Protein AF-A0A453F0S1-F1 (afdb_monomer_lite)

InterPro domains:
  IPR001623 DnaJ domain [PF00226] (11-80)
  IPR001623 DnaJ domain [PR00625] (13-31)
  IPR001623 DnaJ domain [PR00625] (31-46)
  IPR001623 DnaJ domain [PR00625] (55-75)
  IPR001623 DnaJ domain [PS50076] (11-83)
  IPR001623 DnaJ domain [SM00271] (10-75)
  IPR001623 DnaJ domain [cd06257] (12-72)
  IPR018253 DnaJ domain, conserved site [PS00636] (60-79)
  IPR036869 Chaperone J-domain superfamily [G3DSA:1.10.287.110] (3-97)
  IPR036869 Chaperone J-domain superfamily [SSF46565] (7-84)

pLDDT: mean 74.43, std 15.12, range [38.22, 90.25]

Structure (mmCIF, N/CA/C/O backbone):
data_AF-A0A453F0S1-F1
#
_entry.id   AF-A0A453F0S1-F1
#
loop_
_atom_site.group_PDB
_atom_site.id
_atom_site.type_symbol
_atom_site.label_atom_id
_atom_site.label_alt_id
_atom_site.label_comp_id
_atom_site.label_asym_id
_atom_site.label_entity_id
_atom_site.label_seq_id
_atom_site.pdbx_PDB_ins_code
_atom_site.Cartn_x
_atom_site.Cartn_y
_atom_site.Cartn_z
_atom_site.occupancy
_atom_site.B_iso_or_equiv
_atom_site.auth_seq_id
_atom_site.auth_comp_id
_atom_site.auth_asym_id
_atom_site.auth_atom_id
_atom_site.pdbx_PDB_model_num
ATOM 1 N N . MET A 1 1 ? -15.049 9.211 15.234 1.00 39.53 1 MET A N 1
ATOM 2 C CA . MET A 1 1 ? -14.792 8.687 13.874 1.00 39.53 1 MET A CA 1
ATOM 3 C C . MET A 1 1 ? -13.849 9.674 13.212 1.00 39.53 1 MET A C 1
ATOM 5 O O . MET A 1 1 ? -14.196 10.845 13.156 1.00 39.53 1 MET A O 1
ATOM 9 N N . GLN A 1 2 ? -12.615 9.256 12.922 1.00 42.06 2 GLN A N 1
ATOM 10 C CA . GLN A 1 2 ? -11.502 10.167 12.619 1.00 42.06 2 GLN A CA 1
ATOM 11 C C . GLN A 1 2 ? -11.765 11.003 11.343 1.00 42.06 2 GLN A C 1
ATOM 13 O O . GLN A 1 2 ? -12.355 10.473 10.400 1.00 42.06 2 GLN A O 1
ATOM 18 N N . PRO A 1 3 ? -11.393 12.301 11.326 1.00 41.16 3 PRO A N 1
ATOM 19 C CA . PRO A 1 3 ? -11.651 13.218 10.214 1.00 41.16 3 PRO A CA 1
ATOM 20 C C . PRO A 1 3 ? -10.745 12.943 8.995 1.00 41.16 3 PRO A C 1
ATOM 22 O O . PRO A 1 3 ? -9.738 12.247 9.123 1.00 41.16 3 PRO A O 1
ATOM 25 N N . PRO A 1 4 ? -11.090 13.485 7.807 1.00 44.75 4 PRO A N 1
ATOM 26 C CA . PRO A 1 4 ? -10.371 13.244 6.557 1.00 44.75 4 PRO A CA 1
ATOM 27 C C . PRO A 1 4 ? -9.008 13.947 6.563 1.00 44.75 4 PRO A C 1
ATOM 29 O O . PRO A 1 4 ? -8.878 15.102 6.154 1.00 44.75 4 PRO A O 1
ATOM 32 N N . SER A 1 5 ? -7.982 13.246 7.035 1.00 49.41 5 SER A N 1
ATOM 33 C CA . SER A 1 5 ? -6.597 13.678 6.880 1.00 49.41 5 SER A CA 1
ATOM 34 C C . SER A 1 5 ? -6.228 13.580 5.407 1.00 49.41 5 SER A C 1
ATOM 36 O O . SER A 1 5 ? -6.287 12.516 4.794 1.00 49.41 5 SER A O 1
ATOM 38 N N . GLN A 1 6 ? -5.930 14.741 4.835 1.00 47.38 6 GLN A N 1
ATOM 39 C CA . GLN A 1 6 ? -5.566 14.946 3.442 1.00 47.38 6 GLN A CA 1
ATOM 40 C C . GLN A 1 6 ? -4.592 13.868 2.961 1.00 47.38 6 GLN A C 1
ATOM 42 O O . GLN A 1 6 ? -3.507 13.701 3.514 1.00 47.38 6 GLN A O 1
ATOM 47 N N . TYR A 1 7 ? -5.002 13.157 1.912 1.00 50.62 7 TYR A N 1
ATOM 48 C CA . TYR A 1 7 ? -4.199 12.156 1.229 1.00 50.62 7 TYR A CA 1
ATOM 49 C C . TYR A 1 7 ? -2.897 12.769 0.738 1.00 50.62 7 TYR A C 1
ATOM 51 O O . TYR A 1 7 ? -2.856 13.413 -0.311 1.00 50.62 7 TYR A O 1
ATOM 59 N N . HIS A 1 8 ? -1.819 12.556 1.486 1.00 58.81 8 HIS A N 1
ATOM 60 C CA . HIS A 1 8 ? -0.497 12.850 0.973 1.00 58.81 8 HIS A CA 1
ATOM 61 C C . HIS A 1 8 ? -0.248 11.895 -0.193 1.00 58.81 8 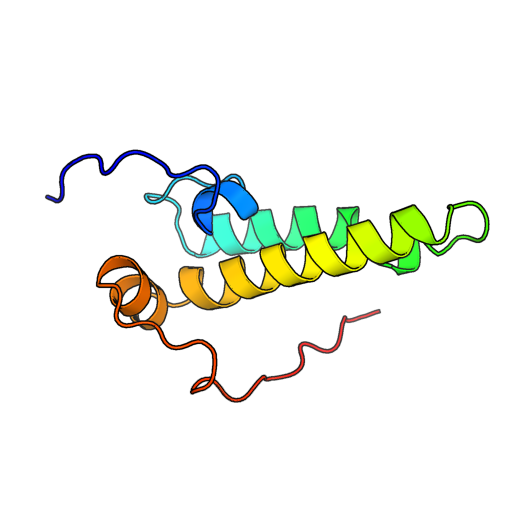HIS A C 1
ATOM 63 O O . HIS A 1 8 ? -0.409 10.682 -0.036 1.00 58.81 8 HIS A O 1
ATOM 69 N N . GLN A 1 9 ? 0.160 12.419 -1.351 1.00 55.19 9 GLN A N 1
ATOM 70 C CA . GLN A 1 9 ? 0.491 11.599 -2.526 1.00 55.19 9 GLN A CA 1
ATOM 71 C C . GLN A 1 9 ? 1.600 10.562 -2.242 1.00 55.19 9 GLN A C 1
ATOM 73 O O . GLN A 1 9 ? 1.769 9.624 -3.014 1.00 55.19 9 GLN A O 1
ATOM 78 N N . SER A 1 10 ? 2.301 10.696 -1.111 1.00 59.25 10 SER A N 1
ATOM 79 C CA . SER A 1 10 ? 3.320 9.770 -0.601 1.00 59.25 10 SER A CA 1
ATOM 80 C C . SER A 1 10 ? 2.796 8.716 0.389 1.00 59.25 10 SER A C 1
ATOM 82 O O . SER A 1 10 ? 3.597 7.988 0.965 1.00 59.25 10 SER A O 1
ATOM 84 N N . SER A 1 11 ? 1.485 8.632 0.633 1.00 81.12 11 SER A N 1
ATOM 85 C CA . SER A 1 11 ? 0.921 7.656 1.580 1.00 81.12 11 SER A CA 1
ATOM 86 C C . SER A 1 11 ? 0.922 6.248 0.982 1.00 81.12 11 SER A C 1
ATOM 88 O O . SER A 1 11 ? 0.638 6.086 -0.206 1.00 81.12 11 SER A O 1
ATOM 90 N N . TYR A 1 12 ? 1.115 5.214 1.804 1.00 85.00 12 TYR A N 1
ATOM 91 C CA . TYR A 1 12 ? 1.030 3.811 1.369 1.00 85.00 12 TYR A CA 1
ATOM 92 C C . TYR A 1 12 ? -0.293 3.475 0.656 1.00 85.00 12 TYR A C 1
ATOM 94 O O . TYR A 1 12 ? -0.311 2.748 -0.338 1.00 85.00 12 TYR A O 1
ATOM 102 N N . TYR A 1 13 ? -1.395 4.100 1.079 1.00 86.88 13 TYR A N 1
ATOM 103 C CA . TYR A 1 13 ? -2.696 3.984 0.415 1.00 86.88 13 TYR A CA 1
ATOM 104 C C . TYR A 1 13 ? -2.659 4.487 -1.036 1.00 86.88 13 TYR A C 1
ATOM 106 O O . TYR A 1 13 ? -3.195 3.839 -1.933 1.00 86.88 13 TYR A O 1
ATOM 114 N N . ALA A 1 14 ? -1.976 5.609 -1.289 1.00 85.75 14 ALA A N 1
ATOM 115 C CA . ALA A 1 14 ? -1.820 6.171 -2.629 1.00 85.75 14 ALA A CA 1
ATOM 116 C C . ALA A 1 14 ? -0.899 5.306 -3.505 1.00 85.75 14 ALA A C 1
ATOM 118 O O . ALA A 1 14 ? -1.169 5.151 -4.694 1.00 85.75 14 ALA A O 1
ATOM 119 N N . VAL A 1 15 ? 0.133 4.687 -2.917 1.00 87.38 15 VAL A N 1
ATOM 120 C CA . VAL A 1 15 ? 1.030 3.751 -3.617 1.00 87.38 15 VAL A CA 1
ATOM 121 C C . VAL A 1 15 ? 0.271 2.523 -4.125 1.00 87.38 15 VAL A C 1
ATOM 123 O O . VAL A 1 15 ? 0.448 2.121 -5.275 1.00 87.38 15 VAL A O 1
ATOM 126 N N . LEU A 1 16 ? -0.603 1.948 -3.294 1.00 85.81 16 LEU A N 1
ATOM 127 C CA . LEU A 1 16 ? -1.469 0.836 -3.694 1.00 85.81 16 LEU A CA 1
ATOM 128 C C . LEU A 1 16 ? -2.675 1.283 -4.535 1.00 85.81 16 LEU A C 1
ATOM 130 O O . LEU A 1 16 ? -3.343 0.446 -5.141 1.00 85.81 16 LEU A O 1
ATOM 134 N N . GLY A 1 17 ? -2.969 2.584 -4.577 1.00 86.50 17 GLY A N 1
ATOM 135 C CA . GLY A 1 17 ? -4.161 3.125 -5.228 1.00 86.50 17 GLY A CA 1
ATOM 136 C C . GLY A 1 17 ? -5.459 2.687 -4.544 1.00 86.50 17 GLY A C 1
ATOM 137 O O . GLY A 1 17 ? -6.467 2.475 -5.216 1.00 86.50 17 GLY A O 1
ATOM 138 N N . VAL A 1 18 ? -5.427 2.509 -3.222 1.00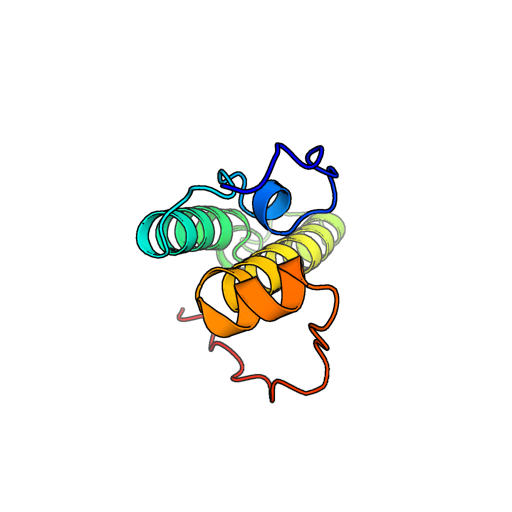 87.19 18 VAL A N 1
ATOM 139 C CA . VAL A 1 18 ? -6.569 2.073 -2.406 1.00 87.19 18 VAL A CA 1
ATOM 140 C C . VAL A 1 18 ? -7.035 3.187 -1.478 1.00 87.19 18 VAL A C 1
ATOM 142 O O . VAL A 1 18 ? -6.281 4.087 -1.117 1.00 87.19 18 VAL A O 1
ATOM 145 N N . HIS A 1 19 ? -8.299 3.119 -1.067 1.00 82.38 19 HIS A N 1
ATOM 146 C CA . HIS A 1 19 ? -8.831 4.018 -0.048 1.00 82.38 19 HIS A CA 1
ATOM 147 C C . HIS A 1 19 ? -8.263 3.626 1.335 1.00 82.38 19 HIS A C 1
ATOM 149 O O . HIS A 1 19 ? -8.092 2.443 1.604 1.00 82.38 19 HIS A O 1
ATOM 155 N N . PRO A 1 20 ? -8.062 4.540 2.292 1.00 78.06 20 PRO A N 1
ATOM 156 C CA . PRO A 1 20 ? -7.780 4.216 3.693 1.00 78.06 20 PRO A CA 1
ATOM 157 C C . PRO A 1 20 ? -9.032 3.723 4.422 1.00 78.06 20 PRO A C 1
ATOM 159 O O . PRO A 1 20 ? -9.062 3.588 5.629 1.00 78.06 20 PRO A O 1
ATOM 162 N N . GLY A 1 21 ? -10.126 3.485 3.718 1.00 77.81 21 GLY A N 1
ATOM 163 C CA . GLY A 1 21 ? -11.229 2.671 4.221 1.00 77.81 21 GLY A CA 1
ATOM 164 C C . GLY A 1 21 ? -11.167 1.253 3.671 1.00 77.81 21 GLY A C 1
ATOM 165 O O . GLY A 1 21 ? -12.045 0.463 3.989 1.00 77.81 21 GLY A O 1
ATOM 166 N N . ALA A 1 22 ? -10.182 0.954 2.815 1.00 85.06 22 ALA A N 1
ATOM 167 C CA . ALA A 1 22 ? -10.093 -0.320 2.135 1.00 85.06 22 ALA A CA 1
ATOM 168 C C . ALA A 1 22 ? -9.841 -1.437 3.142 1.00 85.06 22 ALA A C 1
ATOM 170 O O . ALA A 1 22 ? -9.078 -1.294 4.106 1.00 85.06 22 ALA A O 1
ATOM 171 N N . SER A 1 23 ? -10.497 -2.558 2.879 1.00 86.50 23 SER A N 1
ATOM 172 C CA . SER A 1 23 ? -10.324 -3.778 3.652 1.00 86.50 23 SER A CA 1
ATOM 173 C C . SER A 1 23 ? -8.986 -4.436 3.313 1.00 86.50 23 SER A C 1
ATOM 175 O O . SER A 1 23 ? -8.467 -4.275 2.206 1.00 86.50 23 SER A O 1
ATOM 177 N N . ALA A 1 24 ? -8.461 -5.272 4.212 1.00 84.12 24 ALA A N 1
ATOM 178 C CA . ALA A 1 24 ? -7.242 -6.046 3.952 1.00 84.12 24 ALA A CA 1
ATOM 179 C C . ALA A 1 24 ? -7.329 -6.868 2.647 1.00 84.12 24 ALA A C 1
ATOM 181 O O . ALA A 1 24 ? -6.347 -7.001 1.919 1.00 84.12 24 ALA A O 1
ATOM 182 N N . ALA A 1 25 ? -8.525 -7.359 2.297 1.00 87.25 25 ALA A N 1
ATOM 183 C CA . ALA A 1 25 ? -8.782 -8.043 1.029 1.00 87.25 25 ALA A CA 1
ATOM 184 C C . ALA A 1 25 ? -8.555 -7.142 -0.201 1.00 87.25 25 ALA A C 1
ATOM 186 O O . ALA A 1 25 ? -7.949 -7.574 -1.181 1.00 87.25 25 ALA A O 1
ATOM 187 N N . GLU A 1 26 ? -9.000 -5.885 -0.153 1.00 88.75 26 GLU A N 1
ATOM 188 C CA . GLU A 1 26 ? -8.811 -4.918 -1.242 1.00 88.75 26 GLU A CA 1
ATOM 189 C C . GLU A 1 26 ? -7.343 -4.513 -1.383 1.00 88.75 26 GLU A C 1
ATOM 191 O O . GLU A 1 26 ? -6.831 -4.429 -2.500 1.00 88.75 26 GLU A O 1
ATOM 196 N N . ILE A 1 27 ? -6.653 -4.332 -0.254 1.00 88.38 27 ILE A N 1
ATOM 197 C CA . ILE A 1 27 ? -5.214 -4.055 -0.196 1.00 88.38 27 ILE A CA 1
ATOM 198 C C . ILE A 1 27 ? -4.430 -5.210 -0.830 1.00 88.38 27 ILE A C 1
ATOM 200 O O . ILE A 1 27 ? -3.614 -4.982 -1.724 1.00 88.38 27 ILE A O 1
ATOM 204 N N . ARG A 1 28 ? -4.741 -6.458 -0.460 1.00 87.69 28 ARG A N 1
ATOM 205 C CA . ARG A 1 28 ? -4.126 -7.660 -1.044 1.00 87.69 28 ARG A CA 1
ATOM 206 C C . ARG A 1 28 ? -4.394 -7.775 -2.546 1.00 87.69 28 ARG A C 1
ATOM 208 O O . ARG A 1 28 ? -3.486 -8.076 -3.317 1.00 87.69 28 ARG A O 1
ATOM 215 N N . ALA A 1 29 ? -5.618 -7.479 -2.984 1.00 89.75 29 ALA A N 1
ATOM 216 C CA . ALA A 1 29 ? -5.977 -7.490 -4.400 1.00 89.75 29 ALA A CA 1
ATOM 217 C C . ALA A 1 29 ? -5.275 -6.378 -5.201 1.00 89.75 29 ALA A C 1
ATOM 219 O O . ALA A 1 29 ? -4.910 -6.576 -6.361 1.00 89.75 29 ALA A O 1
ATOM 220 N N . ALA A 1 30 ? -5.090 -5.188 -4.624 1.00 90.25 30 ALA A N 1
ATOM 221 C CA . ALA A 1 30 ? -4.324 -4.108 -5.241 1.00 90.25 30 ALA A CA 1
ATOM 222 C C . ALA A 1 30 ? -2.836 -4.462 -5.345 1.00 90.25 30 ALA A C 1
ATOM 224 O O . ALA A 1 30 ? -2.270 -4.351 -6.434 1.00 90.25 30 ALA A O 1
ATOM 225 N N . TYR A 1 31 ? -2.251 -4.980 -4.261 1.00 89.38 31 TYR A N 1
ATOM 226 C CA . TYR A 1 31 ? -0.880 -5.485 -4.229 1.00 89.38 31 TYR A CA 1
ATOM 227 C C . TYR A 1 31 ? -0.642 -6.514 -5.334 1.00 89.38 31 TYR A C 1
ATOM 229 O O . TYR A 1 31 ? 0.232 -6.312 -6.167 1.00 89.38 31 TYR A O 1
ATOM 237 N N . HIS A 1 32 ? -1.478 -7.551 -5.427 1.00 88.00 32 HIS A N 1
ATOM 238 C CA . HIS A 1 32 ? -1.311 -8.609 -6.425 1.00 88.00 32 HIS A CA 1
ATOM 239 C C . HIS A 1 32 ? -1.382 -8.076 -7.867 1.00 88.00 32 HIS A C 1
ATOM 241 O O . HIS A 1 32 ? -0.570 -8.433 -8.719 1.00 88.00 32 HIS A O 1
ATOM 247 N N . ARG A 1 33 ? -2.317 -7.158 -8.152 1.00 88.44 33 ARG A N 1
ATOM 248 C CA . ARG A 1 33 ? -2.440 -6.524 -9.478 1.00 88.44 33 ARG A CA 1
ATOM 249 C C . ARG A 1 33 ? -1.213 -5.690 -9.843 1.00 88.44 33 ARG A C 1
ATOM 251 O O . ARG A 1 33 ? -0.795 -5.691 -11.001 1.00 88.44 33 ARG A O 1
ATOM 258 N N . LEU A 1 34 ? -0.661 -4.960 -8.877 1.00 87.38 34 LEU A N 1
ATOM 259 C CA . LEU A 1 34 ? 0.519 -4.125 -9.072 1.00 87.38 34 LEU A CA 1
ATOM 260 C C . LEU A 1 34 ? 1.794 -4.967 -9.162 1.00 87.38 34 LEU A C 1
ATOM 262 O O . LEU A 1 34 ? 2.601 -4.718 -10.052 1.00 87.38 34 LEU A O 1
ATOM 266 N N . ALA A 1 35 ? 1.927 -5.998 -8.329 1.00 84.75 35 ALA A N 1
ATOM 267 C CA . ALA A 1 35 ? 3.006 -6.977 -8.373 1.00 84.75 35 ALA A CA 1
ATOM 268 C C . ALA A 1 35 ? 3.103 -7.614 -9.762 1.00 84.75 35 ALA A C 1
ATOM 270 O O . ALA A 1 35 ? 4.142 -7.516 -10.396 1.00 84.75 35 ALA A O 1
ATOM 271 N N . MET A 1 36 ? 1.997 -8.118 -10.317 1.00 83.38 36 MET A N 1
ATOM 272 C CA . MET A 1 36 ? 1.968 -8.681 -11.677 1.00 83.38 36 MET A CA 1
ATOM 273 C C . MET A 1 36 ? 2.240 -7.656 -12.794 1.00 83.38 36 MET A C 1
ATOM 275 O O . MET A 1 36 ? 2.538 -8.041 -13.926 1.00 83.38 36 MET A O 1
ATOM 279 N N . ARG A 1 37 ? 2.070 -6.353 -12.535 1.00 82.25 37 ARG A N 1
ATOM 280 C CA . ARG A 1 37 ? 2.363 -5.283 -13.504 1.00 82.25 37 ARG A CA 1
ATOM 281 C C . ARG A 1 37 ? 3.833 -4.873 -13.464 1.00 82.25 37 ARG A C 1
ATOM 283 O O . ARG A 1 37 ? 4.395 -4.607 -14.520 1.00 82.25 37 ARG A O 1
ATOM 290 N N . TRP A 1 38 ? 4.410 -4.810 -12.269 1.00 83.25 38 TRP A N 1
ATOM 291 C CA . TRP A 1 38 ? 5.793 -4.399 -12.025 1.00 83.25 38 TRP A CA 1
ATOM 292 C C . TRP A 1 38 ? 6.753 -5.585 -11.856 1.00 83.25 38 TRP A C 1
ATOM 294 O O . TRP A 1 38 ? 7.917 -5.367 -11.536 1.00 83.25 38 TRP A O 1
ATOM 304 N N . HIS A 1 39 ? 6.285 -6.820 -12.074 1.00 78.19 39 HIS A N 1
ATOM 305 C CA . HIS A 1 39 ? 7.093 -8.022 -11.900 1.00 78.19 39 HIS A CA 1
ATOM 306 C C . HIS A 1 39 ? 8.296 -8.007 -12.851 1.00 78.19 39 HIS A C 1
ATOM 308 O O . HIS A 1 39 ? 8.102 -7.787 -14.056 1.00 78.19 39 HIS A O 1
ATOM 314 N N . PRO A 1 40 ? 9.518 -8.273 -12.352 1.00 70.56 40 PRO A N 1
ATOM 315 C CA . PRO A 1 40 ? 10.707 -8.304 -13.184 1.00 70.56 40 PRO A CA 1
ATOM 316 C C . PRO A 1 40 ? 10.585 -9.333 -14.302 1.00 70.56 40 PRO A C 1
ATOM 318 O O . PRO A 1 40 ? 11.041 -9.019 -15.383 1.00 70.56 40 PRO A O 1
ATOM 321 N N . ASP A 1 41 ? 9.898 -10.469 -14.134 1.00 74.81 41 ASP A N 1
ATOM 322 C CA . ASP A 1 41 ? 9.708 -11.445 -15.227 1.00 74.81 41 ASP A CA 1
ATOM 323 C C . ASP A 1 41 ? 9.024 -10.827 -16.463 1.00 74.81 41 ASP A C 1
ATOM 325 O O . ASP A 1 41 ? 9.477 -10.951 -17.603 1.00 74.81 41 ASP A O 1
ATOM 329 N N . LYS A 1 42 ? 7.980 -10.020 -16.241 1.00 69.12 42 LYS A N 1
ATOM 330 C CA . LYS A 1 42 ? 7.278 -9.340 -17.337 1.00 69.12 42 LYS A CA 1
ATOM 331 C C . LYS A 1 42 ? 8.131 -8.272 -18.013 1.00 69.12 42 LYS A C 1
ATOM 333 O O . LYS A 1 42 ? 7.942 -7.999 -19.198 1.00 69.12 42 LYS A O 1
ATOM 338 N N . ILE A 1 43 ? 9.033 -7.656 -17.257 1.00 71.94 43 ILE A N 1
ATOM 339 C CA . ILE A 1 43 ? 9.856 -6.522 -17.682 1.00 71.94 43 ILE A CA 1
ATOM 340 C C . ILE A 1 43 ? 11.187 -7.011 -18.274 1.00 71.94 43 ILE A C 1
ATOM 342 O O . ILE A 1 43 ? 11.683 -6.440 -19.235 1.00 71.94 43 ILE A O 1
ATOM 346 N N . ALA A 1 44 ? 11.716 -8.132 -17.798 1.00 65.44 44 ALA A N 1
ATOM 347 C CA . ALA A 1 44 ? 12.993 -8.724 -18.174 1.00 65.44 44 ALA A CA 1
ATOM 348 C C . ALA A 1 44 ? 12.920 -9.588 -19.442 1.00 65.44 44 ALA A C 1
ATOM 350 O O . ALA A 1 44 ? 13.906 -10.234 -19.787 1.00 65.44 44 ALA A O 1
ATOM 351 N N . ASN A 1 45 ? 11.813 -9.545 -20.195 1.00 63.03 45 ASN A N 1
ATOM 352 C CA . ASN A 1 45 ? 11.631 -10.233 -21.485 1.00 63.03 45 ASN A CA 1
ATOM 353 C C . ASN A 1 45 ? 12.525 -9.68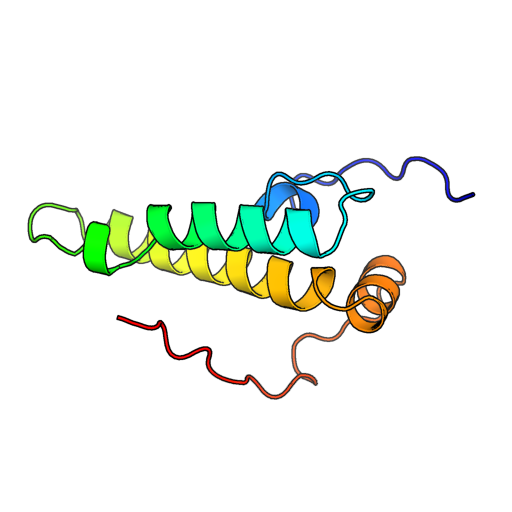1 -22.633 1.00 63.03 45 ASN A C 1
ATOM 355 O O . ASN A 1 45 ? 12.119 -9.601 -23.794 1.00 63.03 45 ASN A O 1
ATOM 359 N N . GLY A 1 46 ? 13.757 -9.265 -22.323 1.00 56.91 46 GLY A N 1
ATOM 360 C CA . GLY A 1 46 ? 14.844 -8.980 -23.263 1.00 56.91 46 GLY A CA 1
ATOM 361 C C . GLY A 1 46 ? 14.695 -7.718 -24.116 1.00 56.91 46 GLY A C 1
ATOM 362 O O . GLY A 1 46 ? 15.569 -7.444 -24.933 1.00 56.91 46 GLY A O 1
ATOM 363 N N . ARG A 1 47 ? 13.607 -6.953 -23.963 1.00 60.84 47 ARG A N 1
ATOM 364 C CA . ARG A 1 47 ? 13.301 -5.771 -24.797 1.00 60.84 47 ARG A CA 1
ATOM 365 C C . ARG A 1 47 ? 13.173 -4.456 -24.038 1.00 60.84 47 ARG A C 1
ATOM 367 O O . ARG A 1 47 ? 12.827 -3.450 -24.650 1.00 60.84 47 ARG A O 1
ATOM 374 N N . VAL A 1 48 ? 13.383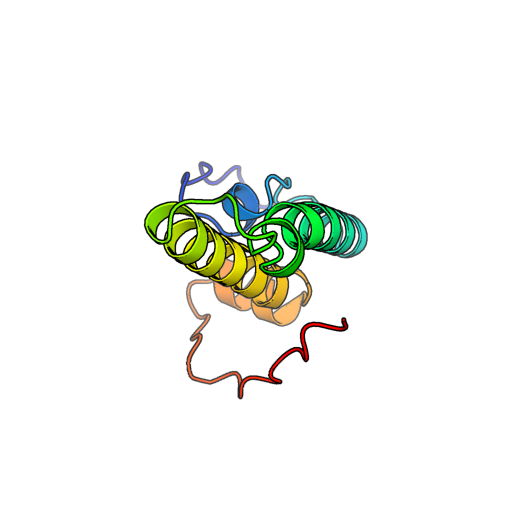 -4.462 -22.728 1.00 66.12 48 VAL A N 1
ATOM 375 C CA . VAL A 1 48 ? 13.094 -3.306 -21.880 1.00 66.12 48 VAL A CA 1
ATOM 376 C C . VAL A 1 48 ? 14.386 -2.687 -21.369 1.00 66.12 48 VAL A C 1
ATOM 378 O O . VAL A 1 48 ? 15.295 -3.395 -20.941 1.00 66.12 48 VAL A O 1
ATOM 381 N N . ASP A 1 49 ? 14.449 -1.358 -21.426 1.00 78.75 49 ASP A N 1
ATOM 382 C CA . ASP A 1 49 ? 15.565 -0.568 -20.927 1.00 78.75 49 ASP A CA 1
ATOM 383 C C . ASP A 1 49 ? 15.899 -0.892 -19.458 1.00 78.75 49 ASP A C 1
ATOM 385 O O . ASP A 1 49 ? 14.992 -0.988 -18.624 1.00 78.75 49 ASP A O 1
ATOM 389 N N . PRO A 1 50 ? 17.191 -0.974 -19.092 1.00 77.19 50 PRO A N 1
ATOM 390 C CA . PRO A 1 50 ? 17.614 -1.208 -17.709 1.00 77.19 50 PRO A CA 1
ATOM 391 C C . PRO A 1 50 ? 17.091 -0.134 -16.742 1.00 77.19 50 PRO A C 1
ATOM 393 O O . PRO A 1 50 ? 16.796 -0.439 -15.590 1.00 77.19 50 PRO A O 1
ATOM 396 N N . ALA A 1 51 ? 16.878 1.095 -17.224 1.00 80.75 51 ALA A N 1
ATOM 397 C CA . ALA A 1 51 ? 16.241 2.162 -16.454 1.00 80.75 51 ALA A CA 1
ATOM 398 C C . ALA A 1 51 ? 14.799 1.813 -16.037 1.00 80.75 51 ALA A C 1
ATOM 400 O O . ALA A 1 51 ? 14.381 2.112 -14.921 1.00 80.75 51 ALA A O 1
ATOM 401 N N . ILE A 1 52 ? 14.041 1.132 -16.901 1.00 79.50 52 ILE A N 1
ATOM 402 C CA . ILE A 1 52 ? 12.670 0.701 -16.601 1.00 79.50 52 ILE A CA 1
ATOM 403 C C . ILE A 1 52 ? 12.680 -0.463 -15.604 1.00 79.50 52 ILE A C 1
ATOM 405 O O . ILE A 1 52 ? 11.812 -0.519 -14.736 1.00 79.50 52 ILE A O 1
ATOM 409 N N . ALA A 1 53 ? 13.656 -1.373 -15.696 1.00 78.50 53 ALA A N 1
ATOM 410 C CA . ALA A 1 53 ? 13.818 -2.454 -14.723 1.00 78.50 53 ALA A CA 1
ATOM 411 C C . ALA A 1 53 ? 14.125 -1.911 -13.315 1.00 78.50 53 ALA A C 1
ATOM 413 O O . ALA A 1 53 ? 13.535 -2.364 -12.332 1.00 78.50 53 ALA A O 1
ATOM 414 N N . GLU A 1 54 ? 14.986 -0.896 -13.216 1.00 81.69 54 GLU A N 1
ATOM 415 C CA . GLU A 1 54 ? 15.284 -0.224 -11.949 1.00 81.69 54 GLU A CA 1
ATOM 416 C C . GLU A 1 54 ? 14.064 0.535 -11.401 1.00 81.69 54 GLU A C 1
ATOM 418 O O . GLU A 1 54 ? 13.712 0.389 -10.227 1.00 81.69 54 GLU A O 1
ATOM 423 N N . GLU A 1 55 ? 13.347 1.270 -12.258 1.00 83.75 55 GLU A N 1
ATOM 424 C CA . GLU A 1 55 ? 12.126 1.982 -11.868 1.00 83.75 55 GLU A CA 1
ATOM 425 C C . GLU A 1 55 ? 11.025 1.012 -11.404 1.00 83.75 55 GLU A C 1
ATOM 427 O O . GLU A 1 55 ? 10.302 1.283 -10.440 1.00 83.75 55 GLU A O 1
ATOM 432 N N . ALA A 1 56 ? 10.924 -0.152 -12.048 1.00 83.00 56 ALA A N 1
ATOM 433 C CA . ALA A 1 56 ? 10.000 -1.206 -11.663 1.00 83.00 56 ALA A CA 1
ATOM 434 C C . ALA A 1 56 ? 10.347 -1.822 -10.314 1.00 83.00 56 ALA A C 1
ATOM 436 O O . ALA A 1 56 ? 9.451 -1.966 -9.484 1.00 83.00 56 ALA A O 1
ATOM 437 N N . LYS A 1 57 ? 11.628 -2.109 -10.059 1.00 81.88 57 LYS A N 1
ATOM 438 C CA . LYS A 1 57 ? 12.096 -2.577 -8.751 1.00 81.88 57 LYS A CA 1
ATOM 439 C C . LYS A 1 57 ? 11.758 -1.559 -7.661 1.00 81.88 57 LYS A C 1
ATOM 441 O O . LYS A 1 57 ? 11.156 -1.921 -6.654 1.00 81.88 57 LYS A O 1
ATOM 446 N N . GLY A 1 58 ? 12.048 -0.278 -7.898 1.00 84.44 58 GLY A N 1
ATOM 447 C CA . GLY A 1 58 ? 11.727 0.798 -6.959 1.00 84.44 58 GLY A CA 1
ATOM 448 C C . GLY A 1 58 ? 10.223 0.951 -6.707 1.00 84.44 58 GLY A C 1
ATOM 449 O O . GLY A 1 58 ? 9.798 1.160 -5.570 1.00 84.44 58 GLY A O 1
ATOM 450 N N . ARG A 1 59 ? 9.386 0.811 -7.744 1.00 85.00 59 ARG A N 1
ATOM 451 C CA . ARG A 1 59 ? 7.923 0.803 -7.586 1.00 85.00 59 ARG A CA 1
ATOM 452 C C . ARG A 1 59 ? 7.437 -0.424 -6.828 1.00 85.00 59 ARG A C 1
ATOM 454 O O . ARG A 1 59 ? 6.643 -0.268 -5.906 1.00 85.00 59 ARG A O 1
ATOM 461 N N . PHE A 1 60 ? 7.906 -1.612 -7.196 1.00 85.25 60 PHE A N 1
ATOM 462 C CA . PHE A 1 60 ? 7.539 -2.868 -6.552 1.00 85.25 60 PHE A CA 1
ATOM 463 C C . PHE A 1 60 ? 7.862 -2.836 -5.058 1.00 85.25 60 PHE A C 1
ATOM 465 O O . PHE A 1 60 ? 7.016 -3.187 -4.243 1.00 85.25 60 PHE A O 1
ATOM 472 N N . GLN A 1 61 ? 9.031 -2.310 -4.695 1.00 84.12 61 GLN A N 1
ATOM 473 C CA . GLN A 1 61 ? 9.448 -2.184 -3.304 1.00 84.12 61 GLN A CA 1
ATOM 474 C C . GLN A 1 61 ? 8.513 -1.261 -2.509 1.00 84.12 61 GLN A C 1
ATOM 476 O O . GLN A 1 61 ? 8.030 -1.650 -1.451 1.00 84.12 61 GLN A O 1
ATOM 481 N N . LYS A 1 62 ? 8.131 -0.102 -3.069 1.00 86.50 62 LYS A N 1
ATOM 482 C CA . LYS A 1 62 ? 7.130 0.792 -2.452 1.00 86.50 62 LYS A CA 1
ATOM 483 C C . LYS A 1 62 ? 5.758 0.128 -2.305 1.00 86.50 62 LYS A C 1
ATOM 485 O O . LYS A 1 62 ? 5.093 0.306 -1.291 1.00 86.50 62 LYS A O 1
ATOM 490 N N . ILE A 1 63 ? 5.320 -0.610 -3.326 1.00 87.75 63 ILE A N 1
ATOM 491 C CA . ILE A 1 63 ? 4.052 -1.356 -3.328 1.00 87.75 63 ILE A CA 1
ATOM 492 C C . ILE A 1 63 ? 4.057 -2.423 -2.232 1.00 87.75 63 ILE A C 1
ATOM 494 O O . ILE A 1 63 ? 3.062 -2.590 -1.528 1.00 87.75 63 ILE A O 1
ATOM 498 N N . HIS A 1 64 ? 5.175 -3.126 -2.084 1.00 85.44 64 HIS A N 1
ATOM 499 C CA . HIS A 1 64 ? 5.348 -4.159 -1.080 1.00 85.44 64 HIS A CA 1
ATOM 500 C C . HIS A 1 64 ? 5.362 -3.587 0.338 1.00 85.44 64 HIS A C 1
ATOM 502 O O . HIS A 1 64 ? 4.606 -4.050 1.187 1.00 85.44 64 HIS A O 1
ATOM 508 N N . GLU A 1 65 ? 6.134 -2.528 0.568 1.00 85.69 65 GLU A N 1
ATOM 509 C CA . GLU A 1 65 ? 6.194 -1.838 1.858 1.00 85.69 65 G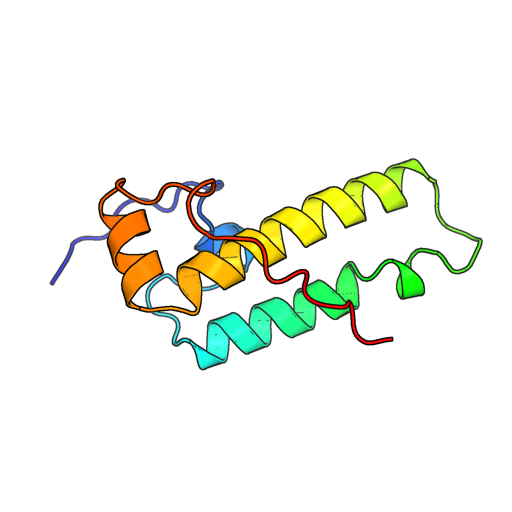LU A CA 1
ATOM 510 C C . GLU A 1 65 ? 4.814 -1.295 2.262 1.00 85.69 65 GLU A C 1
ATOM 512 O O . GLU A 1 65 ? 4.349 -1.503 3.380 1.00 85.69 65 GLU A O 1
ATOM 517 N N . ALA A 1 66 ? 4.083 -0.705 1.312 1.00 87.62 66 ALA A N 1
ATOM 518 C CA . ALA A 1 66 ? 2.714 -0.266 1.540 1.00 87.62 66 ALA A CA 1
ATOM 519 C C . ALA A 1 66 ? 1.780 -1.418 1.933 1.00 87.62 66 ALA A C 1
ATOM 521 O O . ALA A 1 66 ? 0.946 -1.271 2.824 1.00 87.62 66 ALA A O 1
ATOM 522 N N . TYR A 1 67 ? 1.903 -2.570 1.275 1.00 88.38 67 TYR A N 1
ATOM 523 C CA . TYR A 1 67 ? 1.110 -3.748 1.605 1.00 88.38 67 TYR A CA 1
ATOM 524 C C . TYR A 1 67 ? 1.453 -4.298 2.994 1.00 88.38 67 TYR A C 1
ATOM 526 O O . TYR A 1 67 ? 0.536 -4.577 3.758 1.00 88.38 67 TYR A O 1
ATOM 534 N N . GLN A 1 68 ? 2.733 -4.397 3.349 1.00 84.50 68 GLN A N 1
ATOM 535 C CA . GLN A 1 68 ? 3.197 -4.854 4.664 1.00 84.50 68 GLN A CA 1
ATOM 536 C C . GLN A 1 68 ? 2.535 -4.055 5.796 1.00 84.50 68 GLN A C 1
ATOM 538 O O . GLN A 1 68 ? 1.890 -4.623 6.675 1.00 84.50 68 GLN A O 1
ATOM 543 N N . VAL A 1 69 ? 2.588 -2.724 5.703 1.00 85.44 69 VAL A N 1
ATOM 544 C CA . VAL A 1 69 ? 2.008 -1.832 6.713 1.00 85.44 69 VAL A CA 1
ATOM 545 C C . VAL A 1 69 ? 0.488 -1.893 6.740 1.00 85.44 69 VAL A C 1
ATOM 547 O O . VAL A 1 69 ? -0.109 -1.923 7.810 1.00 85.44 69 VAL A O 1
ATOM 550 N N . LEU A 1 70 ? -0.153 -1.889 5.572 1.00 84.44 70 LEU A N 1
ATOM 551 C CA . LEU A 1 70 ? -1.606 -1.756 5.486 1.00 84.44 70 LEU A CA 1
ATOM 552 C C . LEU A 1 70 ? -2.356 -3.085 5.619 1.00 84.44 70 LEU A C 1
ATOM 554 O O . LEU A 1 70 ? -3.542 -3.074 5.953 1.00 84.44 70 LEU A O 1
ATOM 558 N N . SER A 1 71 ? -1.702 -4.215 5.339 1.00 83.75 71 SER A N 1
ATOM 559 C CA . SER A 1 71 ? -2.311 -5.545 5.446 1.00 83.75 71 SER A CA 1
ATOM 560 C C . SER A 1 71 ? -2.591 -5.937 6.892 1.00 83.75 71 SER A C 1
ATOM 562 O O . SER A 1 71 ? -3.572 -6.640 7.144 1.00 83.75 71 SER A O 1
ATOM 564 N N . ASP A 1 72 ? -1.774 -5.440 7.821 1.00 84.25 72 ASP A N 1
ATOM 565 C CA . ASP A 1 72 ? -1.883 -5.739 9.235 1.00 84.25 72 ASP A CA 1
ATOM 566 C C . ASP A 1 72 ? -2.506 -4.564 9.986 1.00 84.25 72 ASP A C 1
ATOM 568 O O . ASP A 1 72 ? -2.004 -3.438 9.954 1.00 84.25 72 ASP A O 1
ATOM 572 N N . GLN A 1 73 ? -3.609 -4.828 10.687 1.00 82.62 73 GLN A N 1
ATOM 573 C CA . GLN A 1 73 ? -4.341 -3.806 11.439 1.00 82.62 73 GLN A CA 1
ATOM 574 C C . GLN A 1 73 ? -3.404 -3.081 12.416 1.00 82.62 73 GLN A C 1
ATOM 576 O O . GLN A 1 73 ? -3.420 -1.855 12.492 1.00 82.62 73 GLN A O 1
ATOM 581 N N . LYS A 1 74 ? -2.531 -3.829 13.100 1.00 84.19 74 LYS A N 1
ATOM 582 C CA . LYS A 1 74 ? -1.633 -3.279 14.117 1.00 84.19 74 LYS A CA 1
ATOM 583 C C . LYS A 1 74 ? -0.556 -2.377 13.511 1.00 84.19 74 LYS A C 1
ATOM 585 O O . LYS A 1 74 ? -0.295 -1.296 14.032 1.00 84.19 74 LYS A O 1
ATOM 590 N N . ARG A 1 75 ? 0.062 -2.800 12.403 1.00 84.25 75 ARG A N 1
ATOM 591 C CA . ARG A 1 75 ? 1.095 -2.014 11.697 1.00 84.25 75 ARG A CA 1
ATOM 592 C C . ARG A 1 75 ? 0.502 -0.746 11.105 1.00 84.25 75 ARG A C 1
ATOM 594 O O . ARG A 1 75 ? 1.098 0.322 11.195 1.00 84.25 75 ARG A O 1
ATOM 601 N N . ARG A 1 76 ? -0.710 -0.860 10.574 1.00 83.50 76 ARG A N 1
ATOM 602 C CA . ARG A 1 76 ? -1.489 0.254 10.060 1.00 83.50 76 ARG A CA 1
ATOM 603 C C . ARG A 1 76 ? -1.806 1.282 11.140 1.00 83.50 76 ARG A C 1
ATOM 605 O O . ARG A 1 76 ? -1.625 2.469 10.905 1.00 83.50 76 ARG A O 1
ATOM 612 N N . GLU A 1 77 ? -2.234 0.839 12.318 1.00 83.44 77 GLU A N 1
ATOM 613 C CA . GLU A 1 77 ? -2.466 1.729 13.459 1.00 83.44 77 GLU A CA 1
ATOM 614 C C . GLU A 1 77 ? -1.176 2.426 13.907 1.00 83.44 77 GLU A C 1
ATOM 616 O O . GLU A 1 77 ? -1.198 3.627 14.167 1.00 83.44 77 GLU A O 1
ATOM 621 N N . LEU A 1 78 ? -0.043 1.714 13.938 1.00 83.69 78 LEU A N 1
ATOM 622 C CA . LEU A 1 78 ? 1.267 2.310 14.228 1.00 83.69 78 LEU A CA 1
ATOM 623 C C . LEU A 1 78 ? 1.662 3.355 13.180 1.00 83.69 78 LEU A C 1
ATOM 625 O O . LEU A 1 78 ? 2.159 4.422 13.534 1.00 83.69 78 LEU A O 1
ATOM 629 N N . TYR A 1 79 ? 1.414 3.076 11.901 1.00 83.69 79 TYR A N 1
ATOM 630 C CA . TYR A 1 79 ? 1.706 3.998 10.808 1.00 83.69 79 TYR A CA 1
ATOM 631 C C . TYR A 1 79 ? 0.828 5.242 10.865 1.00 83.69 79 TYR A C 1
ATOM 633 O O . TYR A 1 79 ? 1.342 6.359 10.811 1.00 83.69 79 TYR A O 1
ATOM 641 N N . ASP A 1 80 ? -0.478 5.057 11.056 1.00 81.25 80 ASP A N 1
ATOM 642 C CA . ASP A 1 80 ? -1.434 6.151 11.206 1.00 81.25 80 ASP A CA 1
ATOM 643 C C . ASP A 1 80 ? -1.131 6.984 12.477 1.00 81.25 80 ASP A C 1
ATOM 645 O O . ASP A 1 80 ? -1.371 8.192 12.495 1.00 81.25 80 ASP A O 1
ATOM 649 N N . ALA A 1 81 ? -0.544 6.375 13.517 1.00 83.25 81 ALA A N 1
ATOM 650 C CA . ALA A 1 81 ? -0.061 7.050 14.726 1.00 83.25 81 ALA A CA 1
ATOM 651 C C . ALA A 1 81 ? 1.340 7.686 14.588 1.00 83.25 81 ALA A C 1
ATOM 653 O O . ALA A 1 81 ? 1.802 8.340 15.525 1.00 83.25 81 ALA A O 1
ATOM 654 N N . GLY 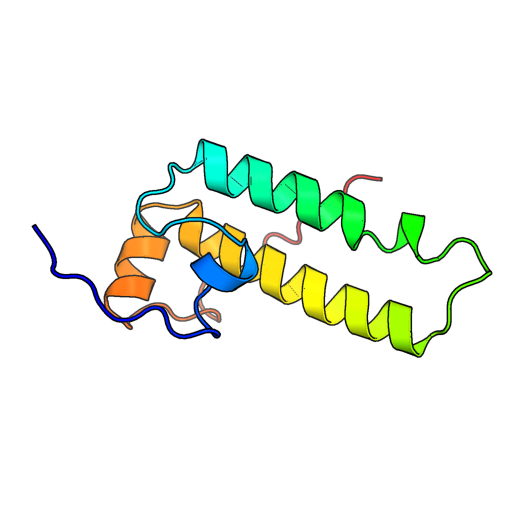A 1 82 ? 2.030 7.507 13.454 1.00 79.38 82 GLY A N 1
ATOM 655 C CA . GLY A 1 82 ? 3.394 8.003 13.229 1.00 79.38 82 GLY A CA 1
ATOM 656 C C . GLY A 1 82 ? 4.477 7.285 14.046 1.00 79.38 82 GLY A C 1
ATOM 657 O O . GLY A 1 82 ? 5.572 7.816 14.204 1.00 79.38 82 GLY A O 1
ATOM 658 N N . MET A 1 83 ? 4.167 6.102 14.579 1.00 77.38 83 MET A N 1
ATOM 659 C CA . MET A 1 83 ? 5.050 5.266 15.403 1.00 77.38 83 MET A CA 1
ATOM 660 C C . MET A 1 83 ? 5.520 3.996 14.682 1.00 77.38 83 MET A C 1
ATOM 662 O O . MET A 1 83 ? 6.076 3.101 15.310 1.00 77.38 83 MET A O 1
ATOM 666 N N . TYR A 1 84 ? 5.262 3.882 13.379 1.00 74.81 84 TYR A N 1
ATOM 667 C CA . TYR A 1 84 ? 5.751 2.766 12.578 1.00 74.81 84 TYR A CA 1
ATOM 668 C C . TYR A 1 84 ? 7.233 2.954 12.255 1.00 74.81 84 TYR A C 1
ATOM 670 O O . TYR A 1 84 ? 7.588 3.897 11.545 1.00 74.81 84 TYR A O 1
ATOM 678 N N . ASP A 1 85 ? 8.066 2.042 12.752 1.00 72.19 85 ASP A N 1
ATOM 679 C CA . ASP A 1 85 ? 9.471 1.945 12.375 1.00 72.19 85 ASP A CA 1
ATOM 680 C C . ASP A 1 85 ? 9.672 0.760 11.407 1.00 72.19 85 ASP A C 1
ATOM 682 O O . ASP A 1 85 ? 9.378 -0.382 11.765 1.00 72.19 85 ASP A O 1
ATOM 686 N N . PRO A 1 86 ? 10.115 1.005 10.160 1.00 65.56 86 PRO A N 1
ATOM 687 C CA . PRO A 1 86 ? 10.327 -0.046 9.167 1.00 65.56 86 PRO A CA 1
ATOM 688 C C . PRO A 1 86 ? 11.582 -0.907 9.402 1.00 65.56 86 PRO A C 1
ATOM 690 O O . PRO A 1 86 ? 11.786 -1.848 8.639 1.00 65.56 86 PRO A O 1
ATOM 693 N N . LEU A 1 87 ? 12.434 -0.598 10.389 1.00 63.03 87 LEU A N 1
ATOM 694 C CA . LEU A 1 87 ? 13.655 -1.358 10.693 1.00 63.03 87 LEU A CA 1
ATOM 695 C C . LEU A 1 87 ? 13.438 -2.445 11.759 1.00 63.03 87 LEU A C 1
ATOM 697 O O . LEU A 1 87 ? 14.268 -3.345 11.856 1.00 63.03 87 LEU A O 1
ATOM 701 N N . ASP A 1 88 ? 12.349 -2.375 12.530 1.00 62.53 88 ASP A N 1
ATOM 702 C CA . ASP A 1 88 ? 11.991 -3.356 13.573 1.00 62.53 88 ASP A CA 1
ATOM 703 C C . ASP A 1 88 ? 11.260 -4.603 13.032 1.00 62.53 88 ASP A C 1
ATOM 705 O O . ASP A 1 88 ? 11.084 -5.587 13.748 1.00 62.53 88 ASP A O 1
ATOM 709 N N . ASP A 1 89 ? 10.806 -4.576 11.779 1.00 55.19 89 ASP A N 1
ATOM 710 C CA . ASP A 1 89 ? 10.088 -5.690 11.160 1.00 55.19 89 ASP A CA 1
ATOM 711 C C . ASP A 1 89 ? 11.074 -6.504 10.304 1.00 55.19 89 ASP A C 1
ATOM 713 O O . ASP A 1 89 ? 11.326 -6.181 9.139 1.00 55.19 89 ASP A O 1
ATOM 717 N N . ASP A 1 90 ? 11.699 -7.511 10.933 1.00 51.69 90 ASP A N 1
ATOM 718 C CA . ASP A 1 90 ? 12.554 -8.521 10.298 1.00 51.69 90 ASP A CA 1
ATOM 719 C C . ASP A 1 90 ? 11.899 -9.012 9.004 1.00 51.69 90 ASP A C 1
ATOM 721 O O . ASP A 1 90 ? 10.849 -9.656 9.006 1.00 51.69 90 ASP A O 1
ATOM 725 N N . GLN A 1 91 ? 12.522 -8.653 7.885 1.00 52.72 91 GLN A N 1
ATOM 726 C CA . GLN A 1 91 ? 12.001 -8.875 6.548 1.00 52.72 91 GLN A CA 1
ATOM 727 C C . GLN A 1 91 ? 11.859 -10.378 6.299 1.00 52.72 91 GLN A C 1
ATOM 729 O O . GLN A 1 91 ? 12.833 -11.049 5.957 1.00 52.72 91 GLN A O 1
ATOM 734 N N . GLU A 1 92 ? 10.640 -10.913 6.408 1.00 51.22 92 GLU A N 1
ATOM 735 C CA . GLU A 1 92 ? 10.283 -12.083 5.614 1.00 51.22 92 GLU A CA 1
ATOM 736 C C . GLU A 1 92 ? 10.385 -11.636 4.156 1.00 51.22 92 GLU A C 1
ATOM 738 O O . GLU A 1 92 ? 9.496 -10.978 3.608 1.00 51.22 92 GLU A O 1
ATOM 743 N N . GLU A 1 93 ? 11.554 -11.913 3.577 1.00 49.41 93 GLU A N 1
ATOM 744 C CA . GLU A 1 93 ? 11.825 -11.889 2.154 1.00 49.41 93 GLU A CA 1
ATOM 745 C C . GLU A 1 93 ? 10.688 -12.671 1.503 1.00 49.41 93 GLU A C 1
ATOM 747 O O . GLU A 1 93 ? 10.652 -13.898 1.528 1.00 49.41 93 GLU A O 1
ATOM 752 N N . VAL A 1 94 ? 9.679 -11.952 1.011 1.00 50.09 94 VAL A N 1
ATOM 753 C CA . VAL A 1 94 ? 8.668 -12.552 0.155 1.00 50.09 94 VAL A CA 1
ATOM 754 C C . VAL A 1 94 ? 9.434 -13.076 -1.040 1.00 50.09 94 VAL A C 1
ATOM 756 O O . VAL A 1 94 ? 9.792 -12.309 -1.936 1.00 50.09 94 VAL A O 1
ATOM 759 N N . GLU A 1 95 ? 9.708 -14.380 -1.025 1.00 44.22 95 GLU A N 1
ATOM 760 C CA . GLU A 1 95 ? 10.051 -15.126 -2.217 1.00 44.22 95 GLU A CA 1
ATOM 761 C C . GLU A 1 95 ? 9.035 -14.683 -3.263 1.00 44.22 95 GLU A C 1
ATOM 763 O O . GLU A 1 95 ? 7.825 -14.891 -3.130 1.00 44.22 95 GLU A O 1
ATOM 768 N N . VAL A 1 96 ? 9.528 -13.926 -4.237 1.00 46.47 96 VAL A N 1
ATOM 769 C CA . VAL A 1 96 ? 8.794 -13.569 -5.438 1.00 46.47 96 VAL A CA 1
ATOM 770 C C . VAL A 1 96 ? 8.490 -14.899 -6.108 1.00 46.47 96 VAL A C 1
ATOM 772 O O . VAL A 1 96 ? 9.341 -15.466 -6.781 1.00 46.47 96 VAL A O 1
ATOM 775 N N . ILE A 1 97 ? 7.323 -15.456 -5.778 1.00 38.88 97 ILE A N 1
ATOM 776 C CA . ILE A 1 97 ? 6.863 -16.736 -6.303 1.00 38.88 97 ILE A CA 1
ATOM 777 C C . ILE A 1 97 ? 6.789 -16.576 -7.824 1.00 38.88 97 ILE A C 1
ATOM 779 O O . ILE A 1 97 ? 6.072 -15.692 -8.300 1.00 38.88 97 ILE A O 1
ATOM 783 N N . ASP A 1 98 ? 7.589 -17.407 -8.496 1.00 38.22 98 ASP A N 1
ATOM 784 C CA . ASP A 1 98 ? 7.860 -17.516 -9.941 1.00 38.22 98 ASP A CA 1
ATOM 785 C C . ASP A 1 98 ? 6.627 -17.306 -10.843 1.00 38.22 98 ASP A C 1
ATOM 787 O O . ASP A 1 98 ? 5.596 -17.998 -10.638 1.00 38.22 98 ASP A O 1
#

Radius of gyration: 14.7 Å; chains: 1; bounding box: 32×32×40 Å

Sequence (98 aa):
MQPPSQYHQSSYYAVLGVHPGASAAEIRAAYHRLAMRWHPDKIANGRVDPAIAEEAKGRFQKIHEAYQVLSDQKRRELYDAGMYDPLDDDQEEVEVID

Organism: Aegilops tauschii subsp. strangulata (NCBI:txid200361)

Foldseek 3Di:
DDDDDDDDCLALCVLLVHDLVDALVSLVVSLVVLCVVLPLVVQVPPPHDVVSVVVSVVSNVSSVVSNVQSNDPVSVVCVVVVNRDPVPPDDPPPPSPD

Secondary structure (DSSP, 8-state):
--------TTSHHHHHT--TT--HHHHHHHHHHHHHHH-HHHH-SS-S-HHHHHHHHHHHHHHHHHHHHHHSHHHHHHHHTT---TTSS---------